Protein AF-A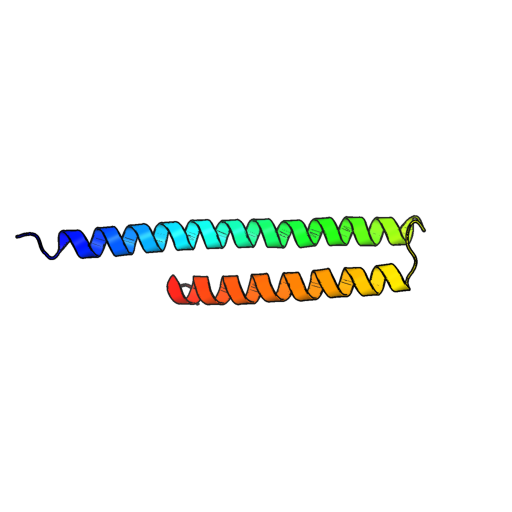0A524EEZ3-F1 (afdb_monomer_lite)

Sequence (81 aa):
MNELNRREDSSSTSSTLLKIRQEALGKAFNEIGKRRFELDEKLDNGWISKEDYQKDLLKLILESREIRDKQQEINEKLGLG

pLDDT: mean 89.18, std 15.63, range [50.22, 98.5]

Foldseek 3Di:
DPPVVVVVVVLVVVLVVLVVVLVVLVVVLVVLVVVLVVLVVCVVVVVDDPVV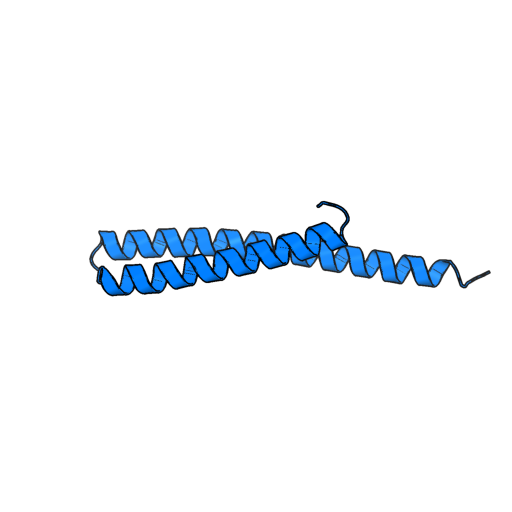SVVVVVVSVVSNVVSVVSNVVSCVVNVND

Radius of gyration: 19.34 Å; chains: 1; bounding box: 45×19×60 Å

Structure (mmCIF, N/CA/C/O backbone):
data_AF-A0A524EEZ3-F1
#
_entry.id   AF-A0A524EEZ3-F1
#
loop_
_atom_site.group_PDB
_atom_site.id
_atom_site.type_symbol
_atom_site.label_atom_id
_atom_site.label_alt_id
_atom_site.label_comp_id
_atom_site.label_asym_id
_atom_site.label_entity_id
_atom_site.label_seq_id
_atom_site.pdbx_PDB_ins_code
_atom_site.Cartn_x
_atom_site.Cartn_y
_atom_site.Cartn_z
_atom_site.occupancy
_atom_site.B_iso_or_equiv
_atom_site.auth_seq_id
_atom_site.auth_comp_id
_atom_site.auth_asym_id
_atom_site.auth_atom_id
_atom_site.pdbx_PDB_model_num
ATOM 1 N N . MET A 1 1 ? 28.634 0.813 -40.439 1.00 50.22 1 MET A N 1
ATOM 2 C CA . MET A 1 1 ? 28.598 0.534 -38.985 1.00 50.22 1 MET A CA 1
ATOM 3 C C . MET A 1 1 ? 28.010 1.755 -38.294 1.00 50.22 1 MET A C 1
ATOM 5 O O . MET A 1 1 ? 28.487 2.831 -38.615 1.00 50.22 1 MET A O 1
ATOM 9 N N . ASN A 1 2 ? 27.015 1.586 -37.410 1.00 52.56 2 ASN A N 1
ATOM 10 C CA . ASN A 1 2 ? 26.471 2.584 -36.450 1.00 52.56 2 ASN A CA 1
ATOM 11 C C . ASN A 1 2 ? 24.984 2.977 -36.550 1.00 52.56 2 ASN A C 1
ATOM 13 O O . ASN A 1 2 ? 24.617 4.067 -36.126 1.00 52.56 2 ASN A O 1
ATOM 17 N N . GLU A 1 3 ? 24.098 2.077 -36.981 1.00 52.41 3 GLU A N 1
ATOM 18 C CA . GLU A 1 3 ? 22.665 2.198 -36.627 1.00 52.41 3 GLU A CA 1
ATOM 19 C C . GLU A 1 3 ? 22.210 1.168 -35.582 1.00 52.41 3 GLU A C 1
ATOM 21 O O . GLU A 1 3 ? 21.258 1.415 -34.845 1.00 52.41 3 GLU A O 1
ATOM 26 N N . LEU A 1 4 ? 22.932 0.049 -35.454 1.00 52.69 4 LEU A N 1
ATOM 27 C CA . LEU A 1 4 ? 22.614 -1.020 -34.502 1.00 52.69 4 LEU A CA 1
ATOM 28 C C . LEU A 1 4 ? 22.903 -0.617 -33.041 1.00 52.69 4 LEU A C 1
ATOM 30 O O . LEU A 1 4 ? 22.058 -0.846 -32.183 1.00 52.69 4 LEU A O 1
ATOM 34 N N . ASN A 1 5 ? 24.005 0.099 -32.771 1.00 52.31 5 ASN A N 1
ATOM 35 C CA . ASN A 1 5 ? 24.390 0.486 -31.401 1.00 52.31 5 ASN A CA 1
ATOM 36 C C . ASN A 1 5 ? 23.396 1.441 -30.710 1.00 52.31 5 ASN A C 1
ATOM 38 O O . ASN A 1 5 ? 23.145 1.318 -29.519 1.00 52.31 5 ASN A O 1
ATOM 42 N N . ARG A 1 6 ? 22.778 2.387 -31.437 1.00 52.34 6 ARG A N 1
ATOM 43 C CA . ARG A 1 6 ? 21.870 3.378 -30.815 1.00 52.34 6 ARG A CA 1
ATOM 44 C C . ARG A 1 6 ? 20.557 2.778 -30.307 1.00 52.34 6 ARG A C 1
ATOM 46 O O . ARG A 1 6 ? 19.949 3.335 -29.395 1.00 52.34 6 ARG A O 1
ATOM 53 N N . ARG A 1 7 ? 20.082 1.685 -30.914 1.00 50.94 7 ARG A N 1
ATOM 54 C CA . ARG A 1 7 ? 18.809 1.054 -30.528 1.00 50.94 7 ARG A CA 1
ATOM 55 C C . ARG A 1 7 ? 18.953 0.267 -29.225 1.00 50.94 7 ARG A C 1
ATOM 57 O O . ARG A 1 7 ? 18.058 0.344 -28.384 1.00 50.94 7 ARG A O 1
ATOM 64 N N . GLU A 1 8 ? 20.086 -0.400 -29.023 1.00 53.06 8 GLU A N 1
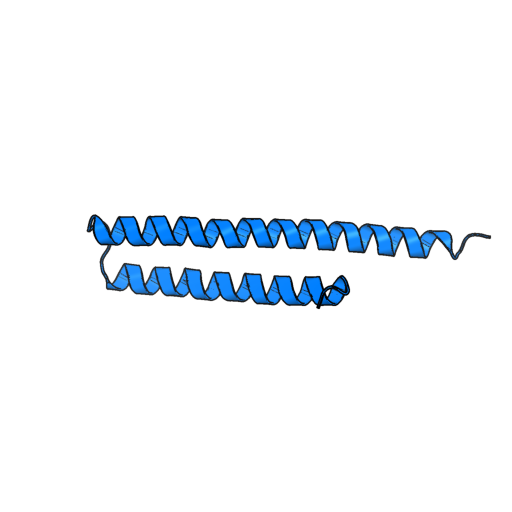ATOM 65 C CA . GLU A 1 8 ? 20.363 -1.178 -27.809 1.00 53.06 8 GLU A CA 1
ATOM 66 C C . GLU A 1 8 ? 20.493 -0.292 -26.562 1.00 53.06 8 GLU A C 1
ATOM 68 O O . GLU A 1 8 ? 19.871 -0.589 -25.541 1.00 53.06 8 GLU A O 1
ATOM 73 N N . ASP A 1 9 ? 21.171 0.855 -26.664 1.00 54.00 9 ASP A N 1
ATOM 74 C CA . ASP A 1 9 ? 21.333 1.794 -25.542 1.00 54.00 9 ASP A CA 1
ATOM 75 C C . ASP A 1 9 ? 19.995 2.383 -25.064 1.00 54.00 9 ASP A C 1
ATOM 77 O O . ASP A 1 9 ? 19.741 2.512 -23.861 1.00 54.00 9 ASP A O 1
ATOM 81 N N . SER A 1 10 ? 19.098 2.704 -26.004 1.00 59.72 10 SER A N 1
ATOM 82 C CA . SER A 1 10 ? 17.768 3.245 -25.692 1.00 59.72 10 SER A CA 1
ATOM 83 C C . SER A 1 10 ? 16.850 2.209 -25.028 1.00 59.72 10 SER A C 1
ATOM 85 O O . SER A 1 10 ? 16.133 2.531 -24.078 1.00 59.72 10 SER A O 1
ATOM 87 N N . SER A 1 11 ? 16.930 0.951 -25.472 1.00 60.81 11 SER A N 1
ATOM 88 C CA . SER A 1 11 ? 16.178 -0.179 -24.916 1.00 60.81 11 SER A CA 1
ATOM 89 C C . SER A 1 11 ? 16.684 -0.561 -23.519 1.00 60.81 11 SER A C 1
ATOM 91 O O . SER A 1 11 ? 15.899 -0.719 -22.583 1.00 60.81 11 SER A O 1
ATOM 93 N N . SER A 1 12 ? 18.007 -0.607 -23.339 1.00 62.88 12 SER A N 1
ATOM 94 C CA . SER A 1 12 ? 18.665 -0.903 -22.059 1.00 62.88 12 SER A CA 1
ATOM 95 C C . SER A 1 12 ? 18.387 0.167 -20.995 1.00 62.88 12 SER A C 1
ATOM 97 O O . SER A 1 12 ? 18.031 -0.143 -19.851 1.00 62.88 12 SER A O 1
ATOM 99 N N . THR A 1 13 ? 18.447 1.445 -21.385 1.00 67.94 13 THR A N 1
ATOM 100 C CA . THR A 1 13 ? 18.106 2.570 -20.501 1.00 67.94 13 THR A CA 1
ATOM 101 C C . THR A 1 13 ? 16.623 2.536 -20.117 1.00 67.94 13 THR A C 1
ATOM 103 O O . THR A 1 13 ? 16.281 2.718 -18.948 1.00 67.94 13 THR A O 1
ATOM 106 N N . SER A 1 14 ? 15.735 2.224 -21.069 1.00 81.88 14 SER A N 1
ATOM 107 C CA . SER A 1 14 ? 14.298 2.063 -20.812 1.00 81.88 14 SER A CA 1
ATOM 108 C C . SER A 1 14 ? 14.008 0.911 -19.838 1.00 81.88 14 SER A C 1
ATOM 110 O O . SER A 1 14 ? 13.267 1.095 -18.871 1.00 81.88 14 SER A O 1
ATOM 112 N N . SER A 1 15 ? 14.661 -0.244 -20.010 1.00 87.56 15 SER A N 1
ATOM 113 C CA . SER A 1 15 ? 14.539 -1.392 -19.099 1.00 87.56 15 SER A CA 1
ATOM 114 C C . SER A 1 15 ? 15.033 -1.070 -17.685 1.00 87.56 15 SER A C 1
ATOM 116 O O . SER A 1 15 ? 14.376 -1.415 -16.702 1.00 87.56 15 SER A O 1
ATOM 118 N N . THR A 1 16 ? 16.153 -0.354 -17.564 1.00 91.94 16 THR A N 1
ATOM 119 C CA . THR A 1 16 ? 16.697 0.070 -16.264 1.00 91.94 16 THR A CA 1
ATOM 120 C C . THR A 1 16 ? 15.713 0.975 -15.518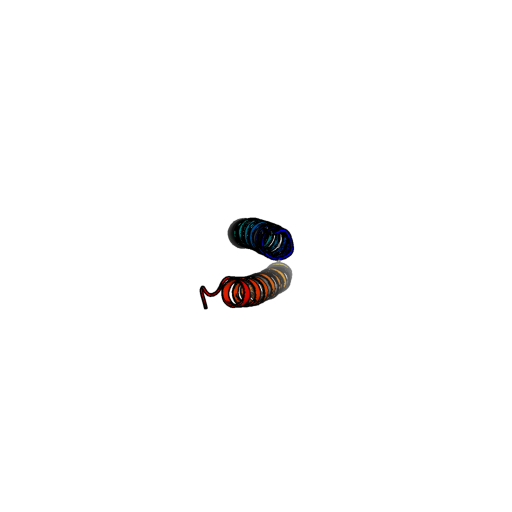 1.00 91.94 16 THR A C 1
ATOM 122 O O . THR A 1 16 ? 15.440 0.751 -14.339 1.00 91.94 16 THR A O 1
ATOM 125 N N . LEU A 1 17 ? 15.109 1.949 -16.207 1.00 92.94 17 LEU A N 1
ATOM 126 C CA . LEU A 1 17 ? 14.090 2.825 -15.617 1.00 92.94 17 LEU A CA 1
ATOM 127 C C . LEU A 1 17 ? 12.834 2.055 -15.188 1.00 92.94 17 LEU A C 1
ATOM 129 O O . LEU A 1 17 ? 12.273 2.340 -14.129 1.00 92.94 17 LEU A O 1
ATOM 133 N N . LEU A 1 18 ? 12.401 1.067 -15.976 1.00 93.44 18 LEU A N 1
ATOM 134 C CA . LEU A 1 18 ? 11.270 0.206 -15.623 1.00 93.44 18 LEU A CA 1
ATOM 135 C C . LEU A 1 18 ? 11.552 -0.620 -14.362 1.00 93.44 18 LEU A C 1
ATOM 137 O O . LEU A 1 18 ? 10.686 -0.685 -13.493 1.00 93.44 18 LEU A O 1
ATOM 141 N N . LYS A 1 19 ? 12.765 -1.166 -14.208 1.00 93.69 19 LYS A N 1
ATOM 142 C CA . LYS A 1 19 ? 13.186 -1.885 -12.990 1.00 93.69 19 LYS A CA 1
ATOM 143 C C . LYS A 1 19 ? 13.215 -0.975 -11.762 1.00 93.69 19 LYS A C 1
ATOM 145 O O . LYS A 1 19 ? 12.633 -1.318 -10.738 1.00 93.69 19 LYS A O 1
ATOM 150 N N . ILE A 1 20 ? 13.788 0.226 -11.881 1.00 95.88 20 ILE A N 1
ATOM 151 C CA . ILE A 1 20 ? 13.773 1.226 -10.795 1.00 95.88 20 ILE A CA 1
ATOM 152 C C . ILE A 1 20 ? 12.330 1.548 -10.387 1.00 95.88 20 ILE A C 1
ATOM 154 O O . ILE A 1 20 ? 12.004 1.618 -9.201 1.00 95.88 20 ILE A O 1
ATOM 158 N N . ARG A 1 21 ? 11.438 1.724 -11.367 1.00 94.75 21 ARG A N 1
ATOM 159 C CA . ARG A 1 21 ? 10.024 1.996 -11.105 1.00 94.75 21 ARG A CA 1
ATOM 160 C C . ARG A 1 21 ? 9.319 0.801 -10.455 1.00 94.75 21 ARG A C 1
ATOM 162 O O . ARG A 1 21 ? 8.516 1.013 -9.552 1.00 94.75 21 ARG A O 1
ATOM 169 N N . GLN A 1 22 ? 9.631 -0.427 -10.866 1.00 94.69 22 GLN A N 1
ATOM 170 C CA . GLN A 1 22 ? 9.122 -1.657 -10.251 1.00 94.69 22 GLN A CA 1
ATOM 171 C C . GLN A 1 22 ? 9.506 -1.732 -8.764 1.00 94.69 22 GLN A C 1
ATOM 173 O O . GLN A 1 22 ? 8.645 -1.954 -7.911 1.00 94.69 22 GLN A O 1
ATOM 178 N N . GLU A 1 23 ? 10.775 -1.467 -8.440 1.00 96.19 23 GLU A N 1
ATOM 179 C CA . GLU A 1 23 ? 11.264 -1.419 -7.058 1.00 96.19 23 GLU A CA 1
ATOM 180 C C . GLU A 1 23 ? 10.590 -0.309 -6.245 1.00 96.19 23 GLU A C 1
ATOM 182 O O . G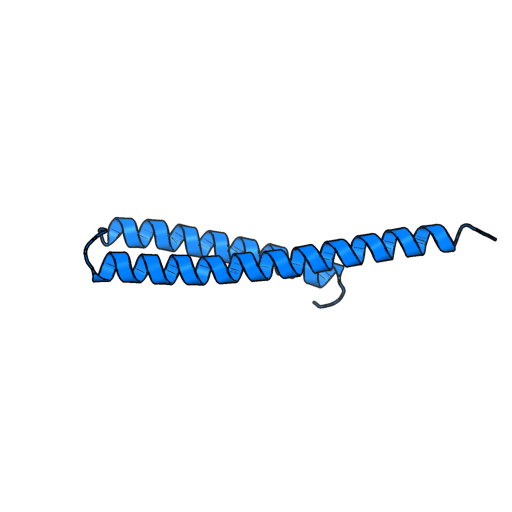LU A 1 23 ? 10.184 -0.526 -5.101 1.00 96.19 23 GLU A O 1
ATOM 187 N N . ALA A 1 24 ? 10.434 0.882 -6.831 1.00 97.38 24 ALA A N 1
ATOM 188 C CA . ALA A 1 24 ? 9.760 2.004 -6.184 1.00 97.38 24 ALA A CA 1
ATOM 189 C C . ALA A 1 24 ? 8.294 1.678 -5.858 1.00 97.38 24 ALA A C 1
ATOM 191 O O . ALA A 1 24 ? 7.831 1.980 -4.757 1.00 97.38 24 ALA A O 1
ATOM 192 N N . LEU A 1 25 ? 7.581 1.008 -6.769 1.00 97.25 25 LEU A N 1
ATOM 193 C CA . LEU A 1 25 ? 6.221 0.524 -6.516 1.00 97.25 25 LEU A CA 1
ATOM 194 C C . LEU A 1 25 ? 6.187 -0.522 -5.397 1.00 97.25 25 LEU A C 1
ATOM 196 O O . LEU A 1 25 ? 5.299 -0.466 -4.553 1.00 97.25 25 LEU A O 1
ATOM 200 N N . GLY A 1 26 ? 7.171 -1.426 -5.334 1.00 96.38 26 GLY A N 1
ATOM 201 C CA . GLY A 1 26 ? 7.301 -2.375 -4.223 1.00 96.38 26 GLY A CA 1
ATOM 202 C C . GLY A 1 26 ? 7.477 -1.678 -2.869 1.00 96.38 26 GLY A C 1
ATOM 203 O O . GLY A 1 26 ? 6.809 -2.024 -1.895 1.00 96.38 26 GLY A O 1
ATOM 204 N N . LYS A 1 27 ? 8.313 -0.634 -2.808 1.00 97.69 27 LYS A N 1
ATOM 205 C CA . LYS A 1 27 ? 8.479 0.191 -1.597 1.00 97.69 27 LYS A CA 1
ATOM 206 C C . LYS A 1 27 ? 7.184 0.908 -1.212 1.00 97.69 27 LYS A C 1
ATOM 208 O O . LYS A 1 27 ? 6.809 0.880 -0.044 1.00 97.69 27 LYS A O 1
ATOM 213 N N . ALA A 1 28 ? 6.490 1.501 -2.182 1.00 97.44 28 ALA A N 1
ATOM 214 C CA . ALA A 1 28 ? 5.210 2.165 -1.948 1.00 97.44 28 ALA A CA 1
ATOM 215 C C . ALA A 1 28 ? 4.134 1.182 -1.446 1.00 97.44 28 ALA A C 1
ATOM 217 O O . ALA A 1 28 ? 3.375 1.512 -0.537 1.00 97.44 28 ALA A O 1
ATOM 218 N N . PHE A 1 29 ? 4.115 -0.051 -1.962 1.00 96.31 29 PHE A N 1
ATOM 219 C CA . PHE A 1 29 ? 3.211 -1.096 -1.481 1.00 96.31 29 PHE A CA 1
ATOM 220 C C . PHE A 1 29 ? 3.489 -1.478 -0.019 1.00 96.31 29 PHE A C 1
ATOM 222 O O . PHE A 1 29 ? 2.563 -1.601 0.782 1.00 96.31 29 PHE A O 1
ATOM 229 N N . ASN A 1 30 ? 4.762 -1.609 0.361 1.00 97.06 30 ASN A N 1
ATOM 230 C CA . ASN A 1 30 ? 5.136 -1.875 1.752 1.00 97.06 30 ASN A CA 1
ATOM 231 C C . ASN A 1 30 ? 4.723 -0.730 2.689 1.00 97.06 30 ASN A C 1
ATOM 233 O O . ASN A 1 30 ? 4.319 -0.973 3.825 1.00 97.06 30 ASN A O 1
ATOM 237 N N . GLU A 1 31 ? 4.783 0.512 2.209 1.00 97.94 31 GLU A N 1
ATOM 238 C CA . GLU A 1 31 ? 4.358 1.685 2.974 1.00 97.94 31 GLU A CA 1
ATOM 239 C C . GLU A 1 31 ? 2.839 1.714 3.212 1.00 97.94 31 GLU A C 1
ATOM 241 O O . GLU A 1 31 ? 2.393 2.107 4.289 1.00 97.94 31 GLU A O 1
ATOM 246 N N . ILE A 1 32 ? 2.025 1.215 2.271 1.00 97.81 32 ILE A N 1
ATOM 247 C CA . ILE A 1 32 ? 0.592 0.970 2.521 1.00 97.81 32 ILE A CA 1
ATOM 248 C C . ILE A 1 32 ? 0.408 0.011 3.700 1.00 97.81 32 ILE A C 1
ATOM 250 O O . ILE A 1 32 ? -0.438 0.257 4.558 1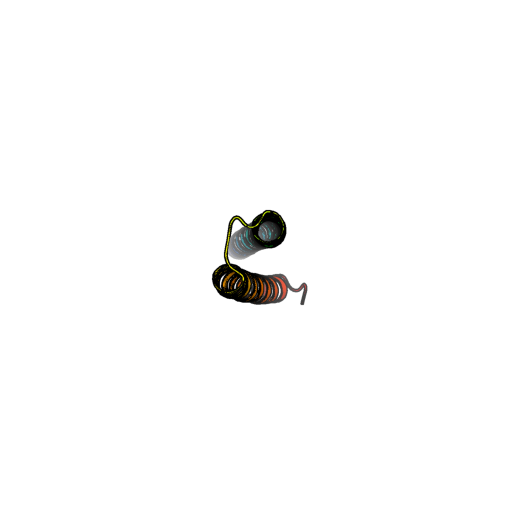.00 97.81 32 ILE A O 1
ATOM 254 N N . GLY A 1 33 ? 1.203 -1.063 3.759 1.00 97.06 33 GLY A N 1
ATOM 255 C CA . GLY A 1 33 ? 1.147 -2.040 4.849 1.00 97.06 33 GLY A CA 1
ATOM 256 C C . GLY A 1 33 ? 1.410 -1.413 6.219 1.00 97.06 33 GLY A C 1
ATOM 257 O O . GLY A 1 33 ? 0.662 -1.666 7.161 1.00 97.06 33 GLY A O 1
ATOM 258 N N . LYS A 1 34 ? 2.412 -0.533 6.320 1.00 98.25 34 LYS A N 1
ATOM 259 C CA . LYS A 1 34 ? 2.693 0.208 7.561 1.00 98.25 34 LYS A CA 1
ATOM 260 C C . LYS A 1 34 ? 1.566 1.161 7.937 1.00 98.25 34 LYS A C 1
ATOM 262 O O . LYS A 1 34 ? 1.093 1.121 9.065 1.00 98.25 34 LYS A O 1
ATOM 267 N N . ARG A 1 35 ? 1.076 1.961 6.983 1.00 98.25 35 ARG A N 1
ATOM 268 C CA . ARG A 1 35 ? -0.051 2.879 7.226 1.00 98.25 35 ARG A CA 1
ATOM 269 C C . ARG A 1 35 ? -1.314 2.137 7.651 1.00 98.25 35 ARG A C 1
ATOM 271 O O . ARG A 1 35 ? -2.088 2.665 8.441 1.00 98.25 35 ARG A O 1
ATOM 278 N N . ARG A 1 36 ? -1.525 0.916 7.149 1.00 98.12 36 ARG A N 1
ATOM 279 C CA . ARG A 1 36 ? -2.614 0.050 7.608 1.00 98.12 36 ARG A CA 1
ATOM 280 C C . ARG A 1 36 ? -2.419 -0.363 9.064 1.00 98.12 36 ARG A C 1
ATOM 282 O O . ARG A 1 36 ? -3.358 -0.223 9.835 1.00 98.12 36 ARG A O 1
ATOM 289 N N . PHE A 1 37 ? -1.225 -0.820 9.429 1.00 98.31 37 PHE A N 1
ATOM 290 C CA . PHE A 1 37 ? -0.912 -1.176 10.811 1.00 98.31 37 PHE A CA 1
ATOM 291 C C . PHE A 1 37 ? -1.136 0.008 11.767 1.00 98.31 37 PHE A C 1
ATOM 293 O O . PHE A 1 37 ? -1.851 -0.128 12.751 1.00 98.31 37 PHE A O 1
ATOM 300 N N . GLU A 1 38 ? -0.642 1.199 11.421 1.00 98.25 38 GLU A N 1
ATOM 301 C CA . GLU A 1 38 ? -0.878 2.419 12.210 1.00 98.25 38 GLU A CA 1
ATOM 302 C C . GLU A 1 38 ? -2.367 2.788 12.311 1.00 98.25 38 GLU A C 1
ATOM 304 O O . GLU A 1 38 ? -2.814 3.341 13.315 1.00 98.25 38 GLU A O 1
ATOM 309 N N . LEU A 1 39 ? -3.145 2.534 11.254 1.00 98.44 39 LEU A N 1
ATOM 310 C CA . LEU A 1 39 ? -4.586 2.776 11.244 1.00 98.44 39 LEU A CA 1
ATOM 311 C C . LEU A 1 39 ? -5.325 1.801 12.173 1.00 98.44 39 LEU A C 1
ATOM 313 O O . LEU A 1 39 ? -6.255 2.215 12.864 1.00 98.44 39 LEU A O 1
ATOM 317 N N . ASP A 1 40 ? -4.897 0.538 12.204 1.00 98.31 40 ASP A N 1
ATOM 318 C CA . ASP A 1 40 ? -5.412 -0.472 13.131 1.00 98.31 40 ASP A CA 1
ATOM 319 C C . ASP A 1 40 ? -5.074 -0.079 14.585 1.00 98.31 40 ASP A C 1
ATOM 321 O O . ASP A 1 40 ? -5.974 0.000 15.419 1.00 98.31 40 ASP A O 1
ATOM 325 N N . GLU A 1 41 ? -3.828 0.323 14.872 1.00 98.50 41 GLU A N 1
ATOM 326 C CA . GLU A 1 41 ? -3.430 0.807 16.206 1.00 98.50 41 GLU A CA 1
ATOM 327 C C . GLU A 1 41 ? -4.218 2.047 16.653 1.00 98.50 41 GLU A C 1
ATOM 329 O O . GLU A 1 41 ? -4.588 2.175 17.822 1.00 98.50 41 GLU A O 1
ATOM 334 N N . LYS A 1 42 ? -4.498 2.983 15.738 1.00 98.31 42 LYS A N 1
ATOM 335 C CA . LYS A 1 42 ? -5.323 4.166 16.034 1.00 98.31 42 LYS A CA 1
ATOM 336 C C . LYS A 1 42 ? -6.742 3.786 16.444 1.00 98.31 42 LYS A C 1
ATOM 338 O O . LYS A 1 42 ? -7.299 4.434 17.330 1.00 98.31 42 LYS A O 1
ATOM 343 N N . LEU A 1 43 ? -7.328 2.776 15.799 1.00 98.44 43 LEU A N 1
ATOM 344 C CA . LEU A 1 43 ? -8.660 2.288 16.148 1.00 98.44 43 LEU A CA 1
ATOM 345 C C . LEU A 1 43 ? -8.643 1.587 17.510 1.00 98.44 43 LEU A C 1
ATOM 347 O O . LEU A 1 43 ? -9.483 1.896 18.353 1.00 98.44 43 LEU A O 1
ATOM 351 N N . ASP A 1 44 ? -7.672 0.703 17.738 1.00 98.19 44 ASP A N 1
ATOM 352 C CA . ASP A 1 44 ? -7.558 -0.080 18.975 1.00 98.19 44 ASP A CA 1
ATOM 353 C C . ASP A 1 44 ? -7.327 0.810 20.204 1.00 98.19 44 ASP A C 1
ATOM 355 O O . ASP A 1 44 ? -7.899 0.576 21.269 1.00 98.19 44 ASP A O 1
ATOM 359 N N . ASN A 1 45 ? -6.557 1.890 20.042 1.00 98.31 45 ASN A N 1
ATOM 360 C CA . ASN A 1 45 ? -6.340 2.894 21.086 1.00 98.31 45 ASN A CA 1
ATOM 361 C C . ASN A 1 45 ? -7.499 3.903 21.226 1.00 98.31 45 ASN A C 1
ATOM 363 O O . ASN A 1 45 ? -7.439 4.797 22.072 1.00 98.31 45 ASN A O 1
ATOM 367 N N . GLY A 1 46 ? -8.541 3.801 20.393 1.00 97.88 46 GLY A N 1
ATOM 368 C CA . GLY A 1 46 ? -9.702 4.693 20.416 1.00 97.88 46 GLY A CA 1
ATOM 369 C C . GLY A 1 46 ? -9.415 6.125 19.951 1.00 97.88 46 GLY A C 1
ATOM 370 O O . GLY A 1 46 ? -10.165 7.038 20.292 1.00 97.88 46 GLY A O 1
ATOM 371 N N . TRP A 1 47 ? -8.336 6.353 19.195 1.00 98.38 47 TRP A N 1
ATOM 372 C CA . TRP A 1 47 ? -7.965 7.682 18.682 1.00 98.38 47 TRP A CA 1
ATOM 373 C C . TRP A 1 47 ? -8.798 8.112 17.474 1.00 98.38 47 TRP A C 1
ATOM 375 O O . TRP A 1 47 ? -8.852 9.299 17.158 1.00 98.38 47 TRP A O 1
ATOM 385 N N . ILE A 1 48 ? -9.430 7.157 16.794 1.00 98.19 48 ILE A N 1
ATOM 386 C CA . ILE A 1 48 ? -10.314 7.397 15.653 1.00 98.19 48 ILE A CA 1
ATOM 387 C C . ILE A 1 48 ? -11.625 6.637 15.820 1.00 98.19 48 ILE A C 1
ATOM 389 O O . ILE A 1 48 ? -11.694 5.612 16.500 1.00 98.19 48 ILE A O 1
ATOM 393 N N . SER A 1 49 ? -12.671 7.133 15.163 1.00 98.50 49 SER A N 1
ATOM 394 C CA . SER A 1 49 ? -13.944 6.427 15.092 1.00 98.50 49 SER A CA 1
ATOM 395 C C . SER A 1 49 ? -13.863 5.228 14.138 1.00 98.50 49 SER A C 1
ATOM 397 O O . SER A 1 49 ? -13.015 5.157 13.243 1.00 98.50 49 SER A O 1
ATOM 399 N N . LYS A 1 50 ? -14.809 4.294 14.278 1.00 98.00 50 LYS A N 1
ATOM 400 C CA . LYS A 1 50 ? -14.966 3.179 13.332 1.00 98.00 50 LYS A CA 1
ATOM 401 C C . LYS A 1 50 ? -15.279 3.664 11.910 1.00 98.00 50 LYS A C 1
ATOM 403 O O . LYS A 1 50 ? -14.869 3.026 10.944 1.00 98.00 50 LYS A O 1
ATOM 408 N N . GLU A 1 51 ? -16.000 4.772 11.778 1.00 98.38 51 GLU A N 1
ATOM 409 C CA . GLU A 1 51 ? -16.359 5.363 10.484 1.00 98.38 51 GLU A CA 1
ATOM 410 C C . GLU A 1 51 ? -15.134 5.973 9.794 1.00 98.38 51 GLU A C 1
ATOM 412 O O . GLU A 1 51 ? -14.899 5.708 8.611 1.00 98.38 51 GLU A O 1
ATOM 417 N N . ASP A 1 52 ? -14.298 6.700 10.541 1.00 98.25 52 ASP A N 1
ATOM 418 C CA . ASP A 1 52 ? -13.029 7.233 10.032 1.00 98.25 52 ASP A CA 1
ATOM 419 C C . ASP A 1 52 ? -12.078 6.104 9.631 1.00 98.25 52 ASP A C 1
ATOM 421 O O . ASP A 1 52 ? -11.513 6.128 8.535 1.00 98.25 52 ASP A O 1
ATOM 425 N N . TYR A 1 53 ? -11.986 5.061 10.464 1.00 98.50 53 TYR A N 1
ATOM 426 C CA . TYR A 1 53 ? -11.225 3.855 10.151 1.00 98.50 53 TYR A CA 1
ATOM 427 C C . TYR A 1 53 ? -11.658 3.236 8.818 1.00 98.50 53 TYR A C 1
ATOM 429 O O . TYR A 1 53 ? -10.824 2.975 7.955 1.00 98.50 53 TYR A O 1
ATOM 437 N N . GLN A 1 54 ? -12.961 3.023 8.611 1.00 98.50 54 GLN A N 1
ATOM 438 C CA . GLN A 1 54 ? -13.479 2.424 7.377 1.00 98.50 54 GLN A CA 1
ATOM 439 C C . GLN A 1 54 ? -13.165 3.276 6.145 1.00 98.50 54 GLN A C 1
ATOM 441 O O . GLN A 1 54 ? -12.790 2.743 5.097 1.00 98.50 54 GLN A O 1
ATOM 446 N N . LYS A 1 55 ? -13.292 4.600 6.269 1.00 98.50 55 LYS A N 1
ATOM 447 C CA . LYS A 1 55 ? -12.998 5.542 5.189 1.00 98.50 55 LYS A CA 1
ATOM 448 C C . LYS A 1 55 ? -11.520 5.522 4.811 1.00 98.50 55 LYS A C 1
ATOM 450 O O . LYS A 1 55 ? -11.198 5.476 3.623 1.00 98.50 55 LYS A O 1
ATOM 455 N N . ASP A 1 56 ? -10.626 5.556 5.792 1.00 98.31 56 ASP A N 1
ATOM 456 C CA . ASP A 1 56 ? -9.185 5.558 5.540 1.00 98.31 56 ASP A CA 1
ATOM 457 C C . ASP A 1 56 ? -8.685 4.189 5.079 1.00 98.31 56 ASP A C 1
ATOM 459 O O . ASP A 1 56 ? -7.867 4.108 4.161 1.00 98.31 56 ASP A O 1
ATOM 463 N N . LEU A 1 57 ? -9.267 3.108 5.599 1.00 98.50 57 LEU A N 1
ATOM 464 C CA . LEU A 1 57 ? -9.020 1.761 5.109 1.00 98.50 57 LEU A CA 1
ATOM 465 C C . LEU A 1 57 ? -9.389 1.629 3.626 1.00 98.50 57 LEU A C 1
ATOM 467 O O . LEU A 1 57 ? -8.607 1.091 2.841 1.00 98.50 57 LEU A O 1
ATOM 471 N N . LEU A 1 58 ? -10.548 2.150 3.213 1.00 98.44 58 LEU A N 1
ATOM 472 C CA . LEU A 1 58 ? -10.951 2.121 1.808 1.00 98.44 58 LEU A CA 1
ATOM 473 C C . LEU A 1 58 ? -9.939 2.849 0.912 1.00 98.44 58 LEU A C 1
ATOM 475 O O . LEU A 1 58 ? -9.597 2.337 -0.153 1.00 98.44 58 LEU A O 1
ATOM 479 N N . LYS A 1 59 ? -9.411 4.001 1.347 1.00 98.44 59 LYS A N 1
ATOM 480 C CA . LYS A 1 59 ? -8.363 4.719 0.599 1.00 98.44 59 LYS A CA 1
ATOM 481 C C . LYS A 1 59 ? -7.108 3.865 0.431 1.00 98.44 59 LYS A C 1
ATOM 483 O O . LYS A 1 59 ? -6.600 3.766 -0.681 1.00 98.44 59 LYS A O 1
ATOM 488 N N . LEU A 1 60 ? -6.646 3.214 1.502 1.00 98.31 60 LEU A N 1
ATOM 489 C CA . LEU A 1 60 ? -5.478 2.327 1.449 1.00 98.31 60 LEU A CA 1
ATOM 490 C C . LEU A 1 60 ? -5.706 1.143 0.500 1.00 98.31 60 LEU A C 1
ATOM 492 O O . LEU A 1 60 ? -4.807 0.780 -0.256 1.00 98.31 60 LEU A O 1
ATOM 496 N N . ILE A 1 61 ? -6.913 0.566 0.493 1.00 98.06 61 ILE A N 1
ATOM 497 C CA . ILE A 1 61 ? -7.280 -0.517 -0.431 1.00 98.06 61 ILE A CA 1
ATOM 498 C C . ILE A 1 61 ? -7.210 -0.035 -1.883 1.00 98.06 61 ILE A C 1
ATOM 500 O O . ILE A 1 61 ? -6.593 -0.708 -2.712 1.00 98.06 61 ILE A O 1
ATOM 504 N N . LEU A 1 62 ? -7.799 1.123 -2.192 1.00 98.38 62 LEU A N 1
ATOM 505 C CA . LEU A 1 62 ? -7.780 1.687 -3.543 1.00 98.38 62 LEU A CA 1
ATOM 506 C C . LEU A 1 62 ? -6.351 2.000 -4.003 1.00 98.38 62 LEU A C 1
ATOM 508 O O . LEU A 1 62 ? -5.959 1.583 -5.090 1.00 98.38 62 LEU A O 1
ATOM 512 N N . GLU A 1 63 ? -5.545 2.628 -3.148 1.00 97.69 63 GLU A N 1
ATOM 513 C CA . GLU A 1 63 ? -4.136 2.910 -3.439 1.00 97.69 63 GLU A CA 1
ATOM 514 C C . GLU A 1 63 ? -3.341 1.614 -3.681 1.00 97.69 63 GLU A C 1
ATOM 516 O O . GLU A 1 63 ? -2.543 1.525 -4.614 1.00 97.69 63 GLU A O 1
ATOM 521 N N . SER A 1 64 ? -3.607 0.564 -2.894 1.00 97.94 64 SER A N 1
ATOM 522 C CA . SER A 1 64 ? -2.936 -0.734 -3.043 1.00 97.94 64 SER A CA 1
ATOM 523 C C . SER A 1 64 ? -3.252 -1.397 -4.379 1.00 97.94 64 SER A C 1
ATOM 525 O O . SER A 1 64 ? -2.372 -2.007 -4.990 1.00 97.94 64 SER A O 1
ATOM 527 N N . ARG A 1 65 ? -4.493 -1.245 -4.853 1.00 97.88 65 ARG A N 1
ATOM 528 C CA . ARG A 1 65 ? -4.928 -1.749 -6.151 1.00 97.88 65 ARG A CA 1
ATOM 529 C C . ARG A 1 65 ? -4.220 -1.009 -7.280 1.00 97.88 65 ARG A C 1
ATOM 531 O O . ARG A 1 65 ? -3.635 -1.660 -8.134 1.00 97.88 65 ARG A O 1
ATOM 538 N N . GLU A 1 66 ? -4.187 0.321 -7.238 1.00 97.94 66 GLU A N 1
ATOM 539 C CA . GLU A 1 66 ? -3.494 1.113 -8.261 1.00 97.94 66 GLU A CA 1
ATOM 540 C C . GLU A 1 66 ? -2.004 0.769 -8.372 1.00 97.94 66 GLU A C 1
ATOM 542 O O . GLU A 1 66 ? -1.442 0.768 -9.468 1.00 97.94 66 GLU A O 1
ATOM 547 N N . ILE A 1 67 ? -1.339 0.495 -7.245 1.00 97.50 67 ILE A N 1
ATOM 548 C CA . ILE A 1 67 ? 0.064 0.068 -7.259 1.00 97.50 67 ILE A CA 1
ATOM 549 C C . ILE A 1 67 ? 0.208 -1.294 -7.939 1.00 97.50 67 ILE A C 1
ATOM 551 O O . ILE A 1 67 ? 1.110 -1.451 -8.762 1.00 97.50 67 ILE A O 1
ATOM 555 N N . ARG A 1 68 ? -0.672 -2.255 -7.635 1.00 96.44 68 ARG A N 1
ATOM 556 C CA . ARG A 1 68 ? -0.651 -3.583 -8.268 1.00 96.44 68 ARG A CA 1
ATOM 557 C C . ARG A 1 68 ? -0.892 -3.501 -9.771 1.00 96.44 68 ARG A C 1
ATOM 559 O O . ARG A 1 68 ? -0.134 -4.108 -10.519 1.00 96.44 68 ARG A O 1
ATOM 566 N N . ASP A 1 69 ? -1.863 -2.700 -10.202 1.00 97.25 69 ASP A N 1
ATOM 567 C CA . ASP A 1 69 ? -2.157 -2.491 -11.624 1.00 97.25 69 ASP A CA 1
ATOM 568 C C . ASP A 1 69 ? -0.915 -1.918 -12.344 1.00 97.25 69 ASP A C 1
ATOM 570 O O . ASP A 1 69 ? -0.462 -2.450 -13.357 1.00 97.25 69 ASP A O 1
ATOM 574 N N . LYS A 1 70 ? -0.252 -0.914 -11.748 1.00 96.06 70 LYS A N 1
ATOM 575 C CA . LYS A 1 70 ? 1.007 -0.350 -12.277 1.00 96.06 70 LYS A CA 1
ATOM 576 C C . LYS A 1 70 ? 2.166 -1.354 -12.277 1.00 96.06 70 LYS A C 1
ATOM 578 O O . LYS A 1 70 ? 3.016 -1.294 -13.164 1.00 96.06 70 LYS A O 1
ATOM 583 N N . GLN A 1 71 ? 2.252 -2.236 -11.280 1.00 95.62 71 GLN A N 1
ATOM 584 C CA . GLN A 1 71 ? 3.267 -3.294 -11.248 1.00 95.62 71 GLN A CA 1
ATOM 585 C C . GLN A 1 71 ? 3.040 -4.302 -12.371 1.00 95.62 71 GLN A C 1
ATOM 587 O O . GLN A 1 71 ? 4.003 -4.673 -13.037 1.00 95.62 71 GLN A O 1
ATOM 592 N N . GLN A 1 72 ? 1.789 -4.695 -12.614 1.00 95.56 72 GLN A N 1
ATOM 593 C CA . GLN A 1 72 ? 1.437 -5.586 -13.714 1.00 95.56 72 GLN A CA 1
ATOM 594 C C . GLN A 1 72 ? 1.834 -4.977 -15.066 1.00 95.56 72 GLN A C 1
ATOM 596 O O . GLN A 1 72 ? 2.565 -5.615 -15.820 1.00 95.56 72 GLN A O 1
ATOM 601 N N . GLU A 1 73 ? 1.474 -3.716 -15.329 1.00 94.50 73 GLU A N 1
ATOM 602 C CA . GLU A 1 73 ? 1.864 -3.021 -16.566 1.00 94.50 73 GLU A CA 1
ATOM 603 C C . GLU A 1 73 ? 3.388 -2.984 -16.780 1.00 94.50 73 GLU A C 1
ATOM 605 O O . GLU A 1 73 ? 3.879 -3.046 -17.909 1.00 94.50 73 GLU A O 1
ATOM 610 N N . ILE A 1 74 ? 4.165 -2.829 -15.703 1.00 93.19 74 ILE A N 1
ATOM 611 C CA . ILE A 1 74 ? 5.631 -2.823 -15.778 1.00 93.19 74 ILE A CA 1
ATOM 612 C C . ILE A 1 74 ? 6.175 -4.233 -16.003 1.00 93.19 74 ILE A C 1
ATOM 614 O O . ILE A 1 74 ? 7.102 -4.390 -16.795 1.00 93.19 74 ILE A O 1
ATOM 618 N N . ASN A 1 75 ? 5.605 -5.246 -15.351 1.00 91.81 75 ASN A N 1
ATOM 619 C CA . ASN A 1 75 ? 6.002 -6.638 -15.540 1.00 91.81 75 ASN A CA 1
ATOM 620 C C . ASN A 1 75 ? 5.774 -7.082 -16.988 1.00 91.81 75 ASN A C 1
ATOM 622 O O . ASN A 1 75 ? 6.676 -7.665 -17.581 1.00 91.81 75 ASN A O 1
ATOM 626 N N . GLU A 1 76 ? 4.634 -6.728 -17.585 1.00 92.69 76 GLU A N 1
ATOM 627 C CA . GLU A 1 76 ? 4.342 -6.983 -19.002 1.00 92.69 76 GLU A CA 1
ATOM 628 C C . GLU A 1 76 ? 5.389 -6.318 -19.916 1.00 92.69 76 GLU A C 1
ATOM 630 O O . GLU A 1 76 ? 5.945 -6.964 -20.803 1.00 92.69 76 GLU A O 1
ATOM 635 N N . LYS A 1 77 ? 5.756 -5.055 -19.648 1.00 89.94 77 LYS A N 1
ATOM 636 C CA . LYS A 1 77 ? 6.803 -4.332 -20.405 1.00 89.94 77 LYS A CA 1
ATOM 637 C C . LYS A 1 77 ? 8.208 -4.910 -20.222 1.00 89.94 77 LYS A C 1
ATOM 639 O O . LYS A 1 77 ? 9.050 -4.738 -21.099 1.00 89.94 77 LYS A O 1
ATOM 644 N N . LEU A 1 78 ? 8.473 -5.555 -19.088 1.00 89.69 78 LEU A N 1
ATOM 645 C CA . LEU A 1 78 ? 9.739 -6.228 -18.793 1.00 89.69 78 LEU A CA 1
ATOM 646 C C . LEU A 1 78 ? 9.766 -7.692 -19.267 1.00 89.69 78 LEU A C 1
ATOM 648 O O . LEU A 1 78 ? 10.819 -8.318 -19.172 1.00 89.69 78 LEU A O 1
ATOM 652 N N . GLY A 1 79 ? 8.648 -8.236 -19.765 1.00 88.75 79 GLY A N 1
ATOM 653 C CA . GLY A 1 79 ? 8.533 -9.651 -20.133 1.00 88.75 79 GLY A CA 1
ATOM 654 C C . GLY A 1 79 ? 8.547 -10.601 -18.928 1.00 88.75 79 GLY A C 1
ATOM 655 O O . GLY A 1 79 ? 9.044 -11.718 -19.037 1.00 88.75 79 GLY A O 1
ATOM 656 N N . LEU A 1 80 ? 8.060 -10.140 -17.773 1.00 80.44 80 LEU A N 1
ATOM 657 C CA . LEU A 1 80 ? 7.961 -10.893 -16.513 1.00 80.44 80 LEU A CA 1
ATOM 658 C C . LEU A 1 80 ? 6.527 -11.371 -16.204 1.00 80.44 80 LEU A C 1
ATOM 660 O O . LEU A 1 80 ? 6.310 -11.941 -15.135 1.00 80.44 80 LEU A O 1
ATOM 664 N N . GLY A 1 81 ? 5.562 -11.046 -17.074 1.00 64.38 81 GLY A N 1
ATOM 665 C CA . GLY A 1 81 ? 4.127 -11.322 -16.921 1.00 64.38 81 GLY A CA 1
ATOM 666 C C . GLY A 1 81 ? 3.672 -12.599 -17.609 1.00 64.38 81 GLY A C 1
ATOM 667 O O . GLY A 1 81 ? 4.257 -12.934 -18.663 1.00 64.38 81 GLY A O 1
#

Secondary structure (DSSP, 8-state):
--SHHHHHHHHHHHHHHHHHHHHHHHHHHHHHHHHHHHHHHHHHTTSS-HHHHHHHHHHHHHHHHHHHHHHHHHHHHHT--